Protein AF-A0A1H9RLG9-F1 (afdb_monomer)

pLDDT: mean 78.13, std 10.96, range [47.12, 90.88]

Mean predicted aligned error: 10.24 Å

Sequence (59 aa):
MALRFFRCIECGHRMRASGAYCGLCHAAKTRPQQFGEGLVFAVTAGLIAVVFAGIVLLL

Secondary structure (DSSP, 8-state):
-----EE-TTT--EE-SSSSB-TTT-PBPPGGG-HHHHHHHHHHHHHHHHHHHHHHHH-

Structure (mmCIF, N/CA/C/O backbone):
data_AF-A0A1H9RLG9-F1
#
_entry.id   AF-A0A1H9RLG9-F1
#
loop_
_atom_site.group_PDB
_atom_site.id
_atom_site.type_symbol
_atom_site.label_atom_id
_atom_site.label_alt_id
_atom_site.label_comp_id
_atom_site.label_asym_id
_atom_site.label_entity_id
_atom_site.label_seq_id
_atom_site.pdbx_PDB_ins_code
_atom_site.Cartn_x
_atom_site.Cartn_y
_atom_site.Cartn_z
_atom_site.occupancy
_atom_site.B_iso_or_equiv
_atom_site.auth_seq_id
_atom_site.auth_comp_id
_atom_site.auth_asym_id
_atom_site.auth_atom_id
_atom_site.pdbx_PDB_model_num
ATOM 1 N N . MET A 1 1 ? 13.109 -6.775 10.234 1.00 47.12 1 MET A N 1
ATOM 2 C CA . MET A 1 1 ? 12.655 -7.776 9.238 1.00 47.12 1 MET A CA 1
ATOM 3 C C . MET A 1 1 ? 11.523 -7.165 8.428 1.00 47.12 1 MET A C 1
ATOM 5 O O . MET A 1 1 ? 10.597 -6.638 9.023 1.00 47.12 1 MET A O 1
ATOM 9 N N . ALA A 1 2 ? 11.607 -7.142 7.098 1.00 56.69 2 ALA A N 1
ATOM 10 C CA . ALA A 1 2 ? 10.570 -6.513 6.281 1.00 56.69 2 ALA A CA 1
ATOM 11 C C . ALA A 1 2 ? 9.475 -7.527 5.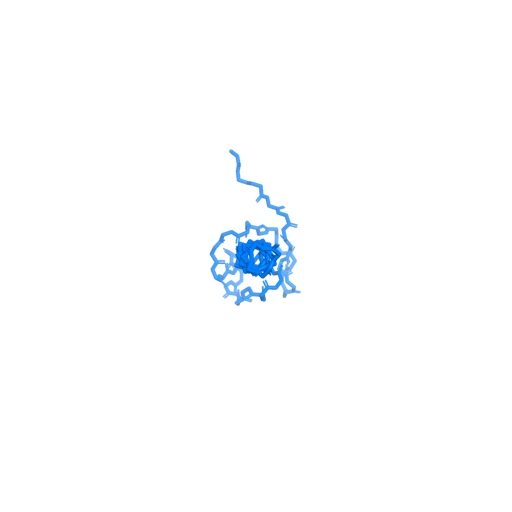937 1.00 56.69 2 ALA A C 1
ATOM 13 O O . ALA A 1 2 ? 9.720 -8.468 5.178 1.00 56.69 2 ALA A O 1
ATOM 14 N N . LEU A 1 3 ? 8.285 -7.330 6.498 1.00 62.62 3 LEU A N 1
ATOM 15 C CA . LEU A 1 3 ? 7.134 -8.195 6.273 1.00 62.62 3 LEU A CA 1
ATOM 16 C C . LEU A 1 3 ? 6.649 -8.071 4.816 1.00 62.62 3 LEU A C 1
ATOM 18 O O . LEU A 1 3 ? 6.462 -6.970 4.289 1.00 62.62 3 LEU A O 1
ATOM 22 N N . ARG A 1 4 ? 6.495 -9.216 4.143 1.00 73.19 4 ARG A N 1
ATOM 23 C CA . ARG A 1 4 ? 6.054 -9.319 2.743 1.00 73.19 4 ARG A CA 1
ATOM 24 C C . ARG A 1 4 ? 4.671 -9.963 2.699 1.00 73.19 4 ARG A C 1
ATOM 26 O O . ARG A 1 4 ? 4.566 -11.183 2.617 1.00 73.19 4 ARG A O 1
ATOM 33 N N . PHE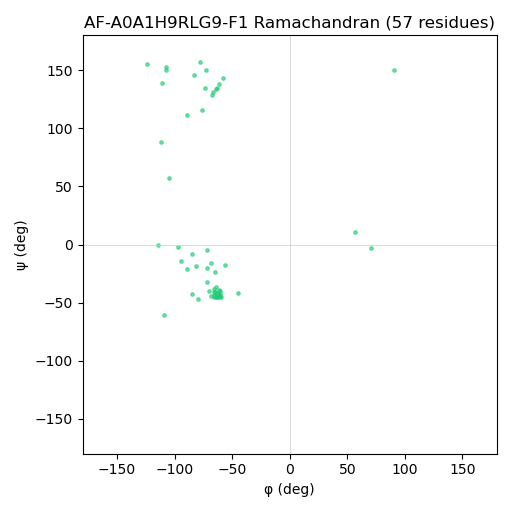 A 1 5 ? 3.632 -9.141 2.796 1.00 74.31 5 PHE A N 1
ATOM 34 C CA . PHE A 1 5 ? 2.243 -9.605 2.870 1.00 74.31 5 PHE A CA 1
ATOM 35 C C . PHE A 1 5 ? 1.571 -9.760 1.500 1.00 74.31 5 PHE A C 1
ATOM 37 O O . PHE A 1 5 ? 0.611 -10.511 1.374 1.00 74.31 5 PHE A O 1
ATOM 44 N N . PHE A 1 6 ? 2.084 -9.090 0.463 1.00 76.12 6 PHE A N 1
ATOM 45 C CA . PHE A 1 6 ? 1.422 -9.020 -0.842 1.00 76.12 6 PHE A CA 1
ATOM 46 C C . PHE A 1 6 ? 2.128 -9.865 -1.890 1.00 76.12 6 PHE A C 1
ATOM 48 O O . PHE A 1 6 ? 3.347 -10.024 -1.852 1.00 76.12 6 PHE A O 1
ATOM 55 N N . ARG A 1 7 ? 1.369 -10.380 -2.858 1.00 83.75 7 ARG A N 1
ATOM 56 C CA . ARG A 1 7 ? 1.907 -10.981 -4.083 1.00 8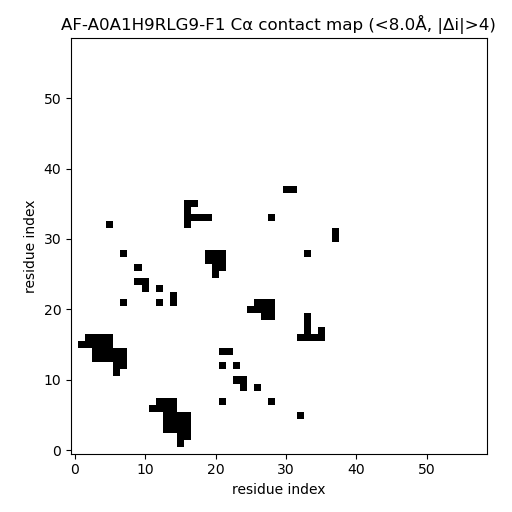3.75 7 ARG A CA 1
ATOM 57 C C . ARG A 1 7 ? 1.583 -10.085 -5.268 1.00 83.75 7 ARG A C 1
ATOM 59 O O . ARG A 1 7 ? 0.494 -9.517 -5.327 1.00 83.75 7 ARG A O 1
ATOM 66 N N . CYS A 1 8 ? 2.542 -9.923 -6.172 1.00 83.88 8 CYS A N 1
ATOM 67 C CA . CYS A 1 8 ? 2.309 -9.238 -7.436 1.00 83.88 8 CYS A CA 1
ATOM 68 C C . CYS A 1 8 ? 1.273 -10.029 -8.236 1.00 83.88 8 CYS A C 1
ATOM 70 O O . CYS A 1 8 ? 1.378 -11.250 -8.308 1.00 83.88 8 CYS A O 1
ATOM 72 N N . ILE A 1 9 ? 0.286 -9.344 -8.810 1.00 81.88 9 ILE A N 1
ATOM 73 C CA . ILE A 1 9 ? -0.773 -9.997 -9.593 1.00 81.88 9 ILE A CA 1
ATOM 74 C C . ILE A 1 9 ? -0.210 -10.499 -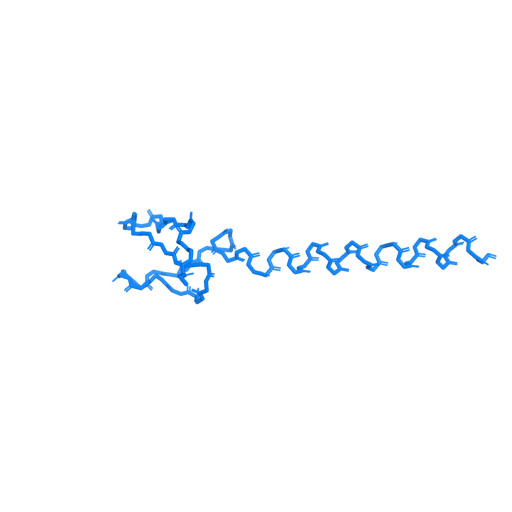10.926 1.00 81.88 9 ILE A C 1
ATOM 76 O O . ILE A 1 9 ? -0.622 -11.552 -11.394 1.00 81.88 9 ILE A O 1
ATOM 80 N N . GLU A 1 10 ? 0.780 -9.803 -11.488 1.00 85.62 10 GLU A N 1
ATOM 81 C CA . GLU A 1 10 ? 1.367 -10.184 -12.774 1.00 85.62 10 GLU A CA 1
ATOM 82 C C . GLU A 1 10 ? 2.373 -11.332 -12.664 1.00 85.62 10 GLU A C 1
ATOM 84 O O . GLU A 1 10 ? 2.315 -12.279 -13.437 1.00 85.62 10 GLU A O 1
ATOM 89 N N . CYS A 1 11 ? 3.299 -11.273 -11.700 1.00 87.31 11 CYS A N 1
ATOM 90 C CA . CYS A 1 11 ? 4.401 -12.241 -11.613 1.00 87.31 11 CYS A CA 1
ATOM 91 C C . CYS A 1 11 ? 4.373 -13.138 -10.366 1.00 87.31 11 CYS A C 1
ATOM 93 O O . CYS A 1 11 ? 5.281 -13.938 -10.160 1.00 87.31 11 CYS A O 1
ATOM 95 N N . GLY A 1 12 ? 3.395 -12.977 -9.469 1.00 83.62 12 GLY A N 1
ATOM 96 C CA . GLY A 1 12 ? 3.282 -13.771 -8.236 1.00 83.62 12 GLY A CA 1
ATOM 97 C C . GLY A 1 12 ? 4.338 -13.478 -7.157 1.00 83.62 12 GLY A C 1
ATOM 98 O O . GLY A 1 12 ? 4.270 -14.038 -6.059 1.00 83.62 12 GLY A O 1
ATOM 99 N N . HIS A 1 13 ? 5.301 -12.587 -7.423 1.00 86.19 13 HIS A N 1
ATOM 100 C CA . HIS A 1 13 ? 6.404 -12.275 -6.512 1.00 86.19 13 HIS A CA 1
ATOM 101 C C . HIS A 1 13 ? 5.918 -11.693 -5.176 1.00 86.19 13 HIS A C 1
ATOM 103 O O . HIS A 1 13 ? 5.047 -10.823 -5.151 1.00 86.19 13 HIS A O 1
ATOM 109 N N . ARG A 1 14 ? 6.509 -12.123 -4.049 1.00 84.25 14 ARG A N 1
ATOM 110 C CA . ARG A 1 14 ? 6.169 -11.604 -2.711 1.00 84.25 14 ARG A CA 1
ATOM 111 C C . ARG A 1 14 ? 6.788 -10.226 -2.475 1.00 84.25 14 ARG A C 1
ATOM 113 O O . ARG A 1 14 ? 8.007 -10.080 -2.379 1.00 84.25 14 ARG A O 1
ATOM 120 N N . MET A 1 15 ? 5.932 -9.226 -2.314 1.00 81.12 15 MET A N 1
ATOM 121 C CA . MET A 1 15 ? 6.261 -7.808 -2.215 1.00 81.12 15 MET A CA 1
ATOM 122 C C . MET A 1 15 ? 6.087 -7.277 -0.790 1.00 81.12 15 MET A C 1
ATOM 124 O O . MET A 1 15 ? 5.258 -7.757 -0.015 1.00 81.12 15 MET A O 1
ATOM 128 N N . ARG A 1 16 ? 6.849 -6.229 -0.465 1.00 78.88 16 ARG A N 1
ATOM 129 C CA . ARG A 1 16 ? 6.617 -5.387 0.718 1.00 78.88 16 ARG A CA 1
ATOM 130 C C . ARG A 1 16 ? 5.465 -4.413 0.442 1.00 78.88 16 ARG A C 1
ATOM 132 O O . ARG A 1 16 ? 5.217 -4.070 -0.715 1.00 78.88 16 ARG A O 1
ATOM 139 N N . ALA A 1 17 ? 4.818 -3.931 1.502 1.00 71.62 17 ALA A N 1
ATOM 140 C CA . ALA A 1 17 ? 3.782 -2.898 1.407 1.00 71.62 17 ALA A CA 1
ATOM 141 C C . ALA A 1 17 ? 4.327 -1.542 0.908 1.00 71.62 17 ALA A C 1
ATOM 143 O O . ALA A 1 17 ? 3.584 -0.748 0.347 1.00 71.62 17 ALA A O 1
ATOM 144 N N . SER A 1 18 ? 5.629 -1.285 1.076 1.00 71.44 18 SER A N 1
ATOM 145 C CA . SER A 1 18 ? 6.272 -0.034 0.666 1.00 71.44 18 SER A CA 1
ATOM 146 C C . SER A 1 18 ? 6.668 -0.009 -0.815 1.00 71.44 18 SER A C 1
ATOM 148 O O . SER A 1 18 ? 7.074 -1.029 -1.381 1.00 71.44 18 SER A O 1
ATOM 150 N N . GLY A 1 19 ? 6.585 1.174 -1.432 1.00 75.56 19 GLY A N 1
ATOM 151 C CA . GLY A 1 19 ? 6.980 1.442 -2.820 1.00 75.56 19 GLY A CA 1
ATOM 152 C C . GLY A 1 19 ? 5.851 1.254 -3.838 1.00 75.56 19 GLY A C 1
ATOM 153 O O . GLY A 1 19 ? 4.973 0.414 -3.640 1.00 75.56 19 GLY A O 1
ATOM 154 N N . ALA A 1 20 ? 5.905 2.023 -4.931 1.00 80.56 20 ALA A N 1
ATOM 155 C CA . ALA A 1 20 ? 4.880 2.056 -5.981 1.00 80.56 20 ALA A CA 1
ATOM 156 C C . ALA A 1 20 ? 4.981 0.911 -7.008 1.00 80.56 20 ALA A C 1
ATOM 158 O O . ALA A 1 20 ? 3.995 0.609 -7.672 1.00 80.56 20 ALA A O 1
ATOM 159 N N . TYR A 1 21 ? 6.134 0.239 -7.108 1.00 85.19 21 TYR A N 1
ATOM 160 C CA . TYR A 1 21 ? 6.398 -0.786 -8.127 1.00 85.19 21 TYR A CA 1
ATOM 161 C C . TYR A 1 21 ? 6.811 -2.130 -7.523 1.00 85.19 21 TYR A C 1
ATOM 163 O O . TYR A 1 21 ? 7.337 -2.209 -6.406 1.00 85.19 21 TYR A O 1
ATOM 171 N N . CYS A 1 22 ? 6.583 -3.212 -8.268 1.00 86.81 22 CYS A N 1
ATOM 172 C CA . CYS A 1 22 ? 7.105 -4.532 -7.940 1.00 86.81 22 CYS A CA 1
ATOM 173 C C . CYS A 1 22 ? 8.638 -4.548 -8.059 1.00 86.81 22 CYS A C 1
ATOM 175 O O . CYS A 1 22 ? 9.201 -4.150 -9.074 1.00 86.81 22 CYS A O 1
ATOM 177 N N . GLY A 1 23 ? 9.333 -5.069 -7.047 1.00 84.44 23 GLY A N 1
ATOM 178 C CA . GLY A 1 23 ? 10.798 -5.174 -7.074 1.00 84.44 23 GLY A CA 1
ATOM 179 C C . GLY A 1 23 ? 11.354 -6.232 -8.036 1.00 84.44 23 GLY A C 1
ATOM 180 O O . GLY A 1 23 ? 12.567 -6.329 -8.148 1.00 84.44 23 GLY A O 1
ATOM 181 N N . LEU A 1 24 ? 10.491 -7.031 -8.681 1.00 87.31 24 LEU A N 1
ATOM 182 C CA . LEU A 1 24 ? 10.894 -8.075 -9.628 1.00 87.31 24 LEU A CA 1
ATOM 183 C C . LEU A 1 24 ? 10.530 -7.711 -11.073 1.00 87.31 24 LEU A C 1
ATOM 185 O O . LEU A 1 24 ? 11.411 -7.589 -11.908 1.00 87.31 24 LEU A O 1
ATOM 189 N N . CYS A 1 25 ? 9.239 -7.528 -11.366 1.00 89.38 25 CYS A N 1
ATOM 190 C CA . CYS A 1 25 ? 8.763 -7.236 -12.725 1.00 89.38 25 CYS A CA 1
ATOM 191 C C . CYS A 1 25 ? 8.535 -5.743 -13.001 1.00 89.38 25 CYS A C 1
ATOM 193 O O . CYS A 1 25 ? 8.101 -5.391 -14.088 1.00 89.38 25 CYS A O 1
ATOM 195 N N . HIS A 1 26 ? 8.741 -4.875 -12.005 1.00 89.19 26 HIS A N 1
ATOM 196 C CA . HIS A 1 26 ? 8.496 -3.428 -12.092 1.00 89.19 26 HIS A CA 1
ATOM 197 C C . HIS A 1 26 ? 7.071 -2.999 -12.477 1.00 89.19 26 HIS A C 1
ATOM 199 O O . HIS A 1 26 ? 6.823 -1.809 -12.643 1.00 89.19 26 HIS A O 1
ATOM 205 N N . ALA A 1 27 ? 6.105 -3.923 -12.490 1.00 87.81 27 ALA A N 1
ATOM 206 C CA . ALA A 1 27 ? 4.691 -3.593 -12.625 1.00 87.81 27 ALA A CA 1
ATOM 207 C C . ALA A 1 27 ? 4.227 -2.651 -11.501 1.00 87.81 27 ALA A C 1
ATOM 209 O O . ALA A 1 27 ? 4.662 -2.774 -10.344 1.00 87.81 27 ALA A O 1
ATOM 210 N N . ALA A 1 28 ? 3.335 -1.720 -11.841 1.00 84.62 28 ALA A N 1
ATOM 211 C CA . ALA A 1 28 ? 2.735 -0.800 -10.884 1.00 84.62 28 ALA A CA 1
ATOM 212 C C . ALA A 1 28 ? 1.895 -1.573 -9.857 1.00 84.62 28 ALA A C 1
ATOM 214 O O . ALA A 1 28 ? 1.115 -2.464 -10.201 1.00 84.62 28 ALA A O 1
ATOM 215 N N . LYS A 1 29 ? 2.053 -1.245 -8.572 1.00 79.69 29 LYS A N 1
ATOM 216 C CA . LYS A 1 29 ? 1.227 -1.835 -7.519 1.00 79.69 29 LYS A CA 1
ATOM 217 C C . LYS A 1 29 ? -0.168 -1.236 -7.575 1.00 79.69 29 LYS A C 1
ATOM 219 O O . LYS A 1 29 ? -0.339 -0.024 -7.658 1.00 79.69 29 LYS A O 1
ATOM 224 N N . THR A 1 30 ? -1.169 -2.098 -7.481 1.00 73.19 30 THR A N 1
ATOM 225 C CA . THR A 1 30 ? -2.565 -1.665 -7.394 1.00 73.19 30 THR A CA 1
ATOM 226 C C . THR A 1 30 ? -2.829 -1.058 -6.011 1.00 73.19 30 THR A C 1
ATOM 228 O O . THR A 1 30 ? -2.209 -1.471 -5.030 1.00 73.19 30 THR A O 1
ATOM 231 N N . ARG A 1 31 ? -3.760 -0.099 -5.899 1.00 64.88 31 ARG A N 1
ATOM 232 C CA . ARG A 1 31 ? -4.141 0.548 -4.623 1.00 64.88 31 ARG A CA 1
ATOM 233 C C . ARG A 1 31 ? -4.344 -0.418 -3.438 1.00 64.88 31 ARG A C 1
ATOM 235 O O . ARG A 1 31 ? -3.832 -0.123 -2.362 1.00 64.88 31 ARG A O 1
ATOM 242 N N . PRO A 1 32 ? -4.989 -1.597 -3.581 1.00 61.50 32 PRO A N 1
ATOM 243 C CA . PRO A 1 32 ? -5.087 -2.553 -2.477 1.00 61.50 32 PRO A CA 1
ATOM 244 C C . PRO A 1 32 ? -3.750 -3.200 -2.088 1.00 61.50 32 PRO A C 1
ATOM 246 O O . PRO A 1 32 ? -3.650 -3.746 -1.010 1.00 61.50 32 PRO A O 1
ATOM 249 N N . GLN A 1 33 ? -2.694 -3.153 -2.898 1.00 63.25 33 GLN A N 1
ATOM 250 C CA . GLN A 1 33 ? -1.341 -3.580 -2.495 1.00 63.25 33 GLN A CA 1
ATOM 251 C C . GLN A 1 33 ? -0.567 -2.458 -1.777 1.00 63.25 33 GLN A C 1
ATOM 253 O O . GLN A 1 33 ? 0.513 -2.702 -1.230 1.00 63.25 33 GLN A O 1
ATOM 258 N N . GLN A 1 34 ? -1.127 -1.245 -1.757 1.00 63.34 34 GLN A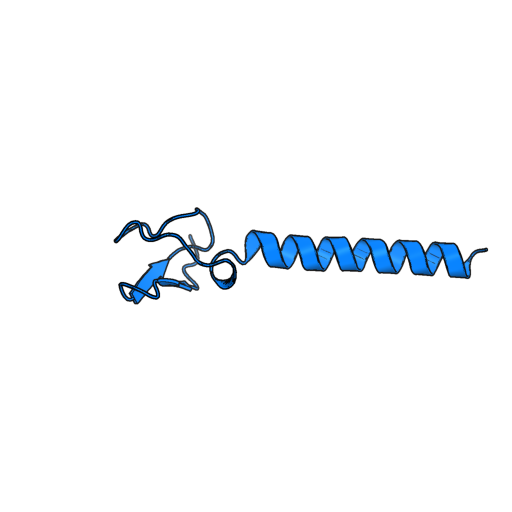 N 1
ATOM 259 C CA . GLN A 1 34 ? -0.637 -0.049 -1.077 1.00 63.34 34 GLN A CA 1
ATOM 260 C C . GLN A 1 34 ? -1.485 0.209 0.181 1.00 63.34 34 GLN A C 1
ATOM 262 O O . GLN A 1 34 ? -2.083 1.267 0.353 1.00 63.34 34 GLN A O 1
ATOM 267 N N . PHE A 1 35 ? -1.546 -0.766 1.095 1.00 58.66 35 PHE A N 1
ATOM 268 C CA . PHE A 1 35 ? -2.331 -0.649 2.338 1.00 58.66 35 PHE A CA 1
ATOM 269 C C . PHE A 1 35 ? -1.970 0.571 3.207 1.00 58.66 35 PHE A C 1
ATOM 271 O O . PHE A 1 35 ? -2.767 0.961 4.055 1.00 58.66 35 PHE A O 1
ATOM 278 N N . GLY A 1 36 ? -0.802 1.188 2.995 1.00 57.69 36 GLY A N 1
ATOM 279 C CA . GLY A 1 36 ? -0.400 2.399 3.708 1.00 57.69 36 GLY A CA 1
ATOM 280 C C . GLY A 1 36 ? -1.336 3.586 3.474 1.00 57.69 36 GLY A C 1
ATOM 281 O O . GLY A 1 36 ? -1.643 4.291 4.423 1.00 57.69 36 GLY A O 1
ATOM 282 N N . GLU A 1 37 ? -1.842 3.793 2.256 1.00 55.66 37 GLU A N 1
ATOM 283 C CA . GLU A 1 37 ? -2.666 4.977 1.961 1.00 55.66 37 GLU A CA 1
ATOM 284 C C . GLU A 1 37 ? -4.135 4.771 2.332 1.00 55.66 37 GLU A C 1
ATOM 286 O O . GLU A 1 37 ? -4.745 5.645 2.943 1.00 55.66 37 GLU A O 1
ATOM 291 N N . GLY A 1 38 ? -4.697 3.595 2.033 1.00 61.25 38 GLY A N 1
ATOM 292 C CA . GLY A 1 38 ? -6.100 3.298 2.337 1.00 61.25 38 GLY A CA 1
ATOM 293 C C . GLY A 1 38 ? -6.393 3.254 3.838 1.00 61.25 38 GLY A C 1
ATOM 294 O O . GLY A 1 38 ? -7.423 3.759 4.280 1.00 61.25 38 GLY A O 1
ATOM 295 N N . LEU A 1 39 ? -5.468 2.704 4.635 1.00 66.38 39 LEU A N 1
ATOM 296 C CA . LEU A 1 39 ? -5.613 2.668 6.090 1.00 66.38 39 LEU A CA 1
ATOM 297 C C . LEU A 1 39 ? -5.465 4.066 6.702 1.00 66.38 39 LEU A C 1
ATOM 299 O O . LEU A 1 39 ? -6.244 4.424 7.578 1.00 66.38 39 LEU A O 1
ATOM 303 N N . VAL A 1 40 ? -4.526 4.878 6.206 1.00 68.88 40 VAL A N 1
ATOM 304 C CA . VAL A 1 40 ? -4.385 6.276 6.641 1.00 68.88 40 VAL A CA 1
ATOM 305 C C . VAL A 1 40 ? -5.653 7.063 6.328 1.00 68.88 40 VAL A C 1
ATOM 307 O O . VAL A 1 40 ? -6.148 7.753 7.210 1.00 68.88 40 VAL A O 1
ATOM 310 N N . PHE A 1 41 ? -6.223 6.904 5.131 1.00 71.19 41 PHE A N 1
ATOM 311 C CA . PHE A 1 41 ? -7.450 7.599 4.736 1.00 71.19 41 PHE A CA 1
ATOM 312 C C . PHE A 1 41 ? -8.667 7.177 5.571 1.00 71.19 41 PHE A C 1
ATOM 314 O O . PHE A 1 41 ? -9.468 8.015 5.975 1.00 71.19 41 PHE A O 1
ATOM 321 N N . ALA A 1 42 ? -8.802 5.881 5.866 1.00 77.12 42 ALA A N 1
ATOM 322 C CA . ALA A 1 42 ? -9.882 5.376 6.712 1.00 77.12 42 ALA A CA 1
ATOM 323 C C . ALA A 1 42 ? -9.759 5.879 8.162 1.00 77.12 42 ALA A C 1
ATOM 325 O O . ALA A 1 42 ? -10.754 6.275 8.767 1.00 77.12 42 ALA A O 1
ATOM 326 N N . VAL A 1 43 ? -8.537 5.905 8.707 1.00 82.06 43 VAL A N 1
ATOM 327 C CA . VAL A 1 43 ? -8.270 6.391 10.068 1.00 82.06 43 VAL A CA 1
ATOM 328 C C . VAL A 1 43 ? -8.499 7.898 10.174 1.00 82.06 43 VAL A C 1
ATOM 330 O O . VAL A 1 43 ? -9.147 8.343 11.121 1.00 82.06 43 VAL A O 1
ATOM 333 N N . THR A 1 44 ? -8.021 8.694 9.212 1.00 82.81 44 THR A N 1
ATOM 334 C CA . THR A 1 44 ? -8.239 10.149 9.222 1.00 82.81 44 THR A CA 1
ATOM 335 C C . THR A 1 44 ? -9.712 10.499 9.045 1.00 82.81 44 THR A C 1
ATOM 337 O O . THR A 1 44 ? -10.223 11.320 9.804 1.00 82.81 44 THR A O 1
ATOM 340 N N . ALA A 1 45 ? -10.425 9.844 8.124 1.00 85.56 45 ALA A N 1
ATOM 341 C CA . ALA A 1 45 ? -11.862 10.048 7.947 1.00 85.56 45 ALA A CA 1
ATOM 342 C C . ALA A 1 45 ? -12.659 9.687 9.214 1.00 85.56 45 ALA A C 1
ATOM 344 O O . ALA A 1 45 ? -13.544 10.440 9.620 1.00 85.56 45 ALA A O 1
ATOM 345 N N . GLY A 1 46 ? -12.312 8.576 9.876 1.00 87.88 46 GLY A N 1
ATOM 346 C CA . GLY A 1 46 ? -12.930 8.170 11.139 1.00 87.88 46 GLY A CA 1
ATOM 347 C C . GLY A 1 46 ? -12.688 9.171 12.273 1.00 87.88 46 GLY A C 1
ATOM 348 O O . GLY A 1 46 ? -13.631 9.553 12.962 1.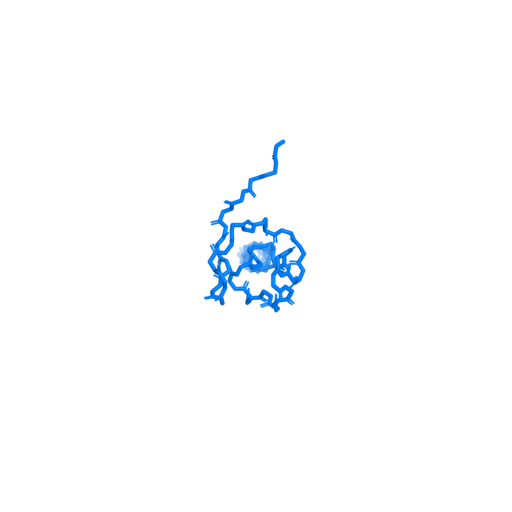00 87.88 46 GLY A O 1
ATOM 349 N N . LEU A 1 47 ? -11.450 9.652 12.435 1.00 88.75 47 LEU A N 1
ATOM 350 C CA . LEU A 1 47 ? -11.113 10.673 13.435 1.00 88.75 47 LEU A CA 1
ATOM 351 C C . LEU A 1 47 ? -11.890 11.973 13.215 1.00 88.75 47 LEU A C 1
ATOM 353 O O . LEU A 1 47 ? -12.443 12.518 14.168 1.00 88.75 47 LEU A O 1
ATOM 357 N N . ILE A 1 48 ? -11.975 12.445 11.968 1.00 90.62 48 ILE A N 1
ATOM 358 C CA . ILE A 1 48 ? -12.739 13.651 11.623 1.00 90.62 48 ILE A CA 1
ATOM 359 C C . ILE A 1 48 ? -14.218 13.467 11.981 1.00 90.62 48 ILE A C 1
ATOM 361 O O . ILE A 1 48 ? -14.807 14.355 12.592 1.00 90.62 48 ILE A O 1
ATOM 365 N N . ALA A 1 49 ? -14.808 12.312 11.660 1.00 89.00 49 ALA A N 1
ATOM 366 C CA . ALA A 1 49 ? -16.207 12.029 11.966 1.00 89.00 49 ALA A CA 1
ATOM 367 C C . ALA A 1 49 ? -16.492 12.019 13.479 1.00 89.00 49 ALA A C 1
ATOM 369 O O . ALA A 1 49 ? -17.493 12.586 13.912 1.00 89.00 49 ALA A O 1
ATOM 370 N N . VAL A 1 50 ? -15.603 11.430 14.289 1.00 89.56 50 VAL A N 1
ATOM 371 C CA . VAL A 1 50 ? -15.742 11.405 15.757 1.00 89.56 50 VAL A CA 1
ATOM 372 C C . VAL A 1 50 ? -15.630 12.809 16.350 1.00 89.56 50 VAL A C 1
ATOM 374 O O . VAL A 1 50 ? -16.452 13.184 17.184 1.00 89.56 50 VAL A O 1
ATOM 377 N N . VAL A 1 51 ? -14.653 13.604 15.902 1.00 90.56 51 VAL A N 1
ATOM 378 C CA . VAL A 1 51 ? -14.492 14.996 16.353 1.00 90.56 51 VAL A CA 1
ATOM 379 C C . VAL A 1 51 ? -15.722 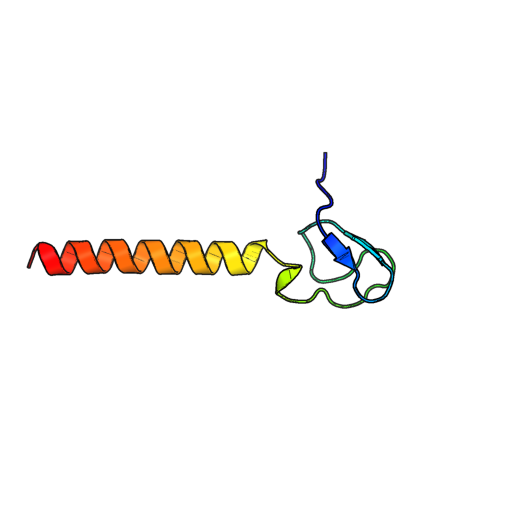15.823 15.984 1.00 90.56 51 VAL A C 1
ATOM 381 O O . VAL A 1 51 ? -16.250 16.543 16.828 1.00 90.56 51 VAL A O 1
ATOM 384 N N . PHE A 1 52 ? -16.216 15.689 14.752 1.00 90.88 52 PHE A N 1
ATOM 385 C CA . PHE A 1 52 ? -17.391 16.421 14.291 1.00 90.88 52 PHE A CA 1
ATOM 386 C C . PHE A 1 52 ? -18.649 16.033 15.076 1.00 90.88 52 PHE A C 1
ATOM 388 O O . PHE A 1 52 ? -19.373 16.909 15.540 1.00 90.88 52 PHE A O 1
ATOM 395 N N . ALA A 1 53 ? -18.876 14.735 15.304 1.00 88.94 53 ALA A N 1
ATOM 396 C CA . ALA A 1 53 ? -19.981 14.255 16.131 1.00 88.94 53 ALA A CA 1
ATOM 397 C C . ALA A 1 53 ? -19.893 14.773 17.576 1.00 88.94 53 ALA A C 1
ATOM 399 O O . ALA A 1 53 ? -20.908 15.167 18.145 1.00 88.94 53 ALA A O 1
ATOM 400 N N . GLY A 1 54 ? -18.688 14.824 18.154 1.00 89.38 54 GLY A N 1
ATOM 401 C CA . GLY A 1 54 ? -18.459 15.382 19.487 1.00 89.38 54 GLY A CA 1
ATOM 402 C C . GLY A 1 54 ? -18.779 16.876 19.579 1.00 89.38 54 GLY A C 1
ATOM 403 O O . GLY A 1 54 ? -19.419 17.296 20.536 1.00 89.38 54 GLY A O 1
ATOM 404 N N . ILE A 1 55 ? -18.393 17.667 18.571 1.00 87.62 55 ILE A N 1
ATOM 405 C CA . ILE A 1 55 ? -18.718 19.102 18.502 1.00 87.62 55 ILE A CA 1
ATOM 406 C C . ILE A 1 55 ? -20.230 19.314 18.377 1.00 87.62 55 ILE A C 1
ATOM 408 O O . ILE A 1 55 ? -20.780 20.157 19.075 1.00 87.62 55 ILE A O 1
ATOM 412 N N . VAL A 1 56 ? -20.904 18.536 17.524 1.00 88.12 56 VAL A N 1
ATOM 413 C CA . VAL A 1 56 ? -22.363 18.623 17.338 1.00 88.12 56 VAL A CA 1
ATOM 414 C C . VAL A 1 56 ? -23.120 18.252 18.615 1.00 88.12 56 VAL A C 1
ATOM 416 O O . VAL A 1 56 ? -24.133 18.868 18.903 1.00 88.12 56 VAL A O 1
ATOM 419 N N . LEU A 1 57 ? -22.637 17.276 19.389 1.00 82.94 57 LEU A N 1
ATOM 420 C CA . LEU A 1 57 ? -23.244 16.884 20.669 1.00 82.94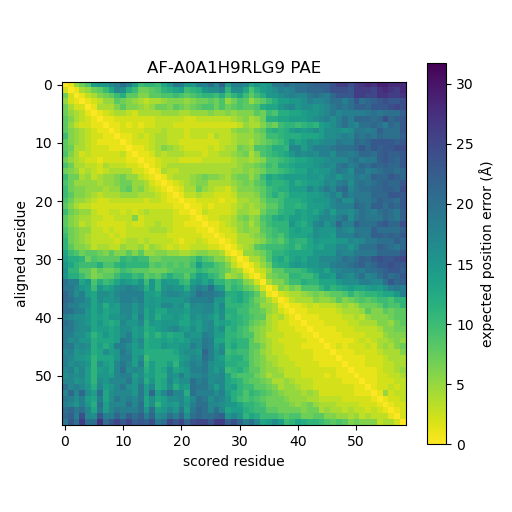 57 LEU A CA 1
ATOM 421 C C . LEU A 1 57 ? -23.036 17.905 21.801 1.00 82.94 57 LEU A C 1
ATOM 423 O O . LEU A 1 57 ? -23.741 17.836 22.804 1.00 82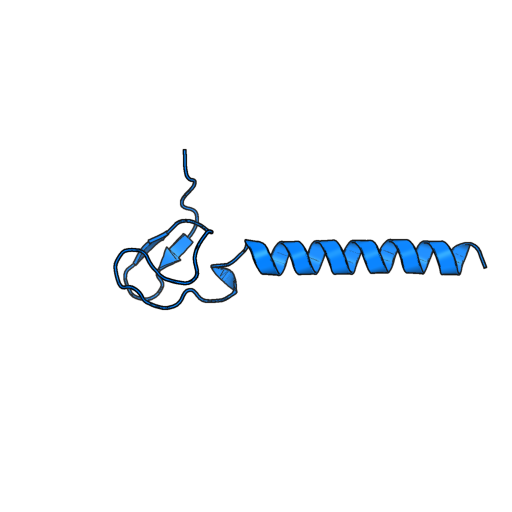.94 57 LEU A O 1
ATOM 427 N N . LEU A 1 58 ? -22.045 18.791 21.677 1.00 79.06 58 LEU A N 1
ATOM 428 C CA . LEU A 1 58 ? -21.710 19.814 22.674 1.00 79.06 58 LEU A CA 1
ATOM 429 C C . LEU A 1 58 ? -22.376 21.176 22.406 1.00 79.06 58 LEU A C 1
ATOM 431 O O . LEU A 1 58 ? -22.344 22.032 23.290 1.00 79.06 58 LEU A O 1
ATOM 435 N N . LEU A 1 59 ? -22.924 21.377 21.204 1.00 72.81 59 LEU A N 1
ATOM 436 C CA . LEU A 1 59 ? -23.675 22.562 20.766 1.00 72.81 59 LEU A CA 1
ATOM 437 C C . LEU A 1 59 ? -25.168 22.414 21.079 1.00 72.81 59 LEU A C 1
ATOM 439 O O . LEU A 1 59 ? -25.770 23.445 21.452 1.00 72.81 59 LEU A O 1
#

Radius of gyration: 17.17 Å; Cα contacts (8 Å, |Δi|>4): 53; chains: 1; bounding box: 36×36×35 Å

Nearest PDB structures (foldseek):
  9dby-assembly1_M  TM=8.080E-01  e=7.178E-01  Homo sapiens
  5af6-assembly5_J  TM=8.120E-01  e=8.978E-01  Homo sapiens
  9dde-assembly1_M  TM=8.426E-01  e=1.304E+00  Homo sapiens
  7r7j-assembly1_A  TM=6.588E-01  e=8.978E-01  Escherichia coli K-12
  8f5p-assembly1_B  TM=8.276E-01  e=2.040E+00  Leishmania tarentolae

Solvent-accessible surface area (backbone atoms only — not comparable to full-atom values): 3678 Å² total; per-residue (Å²): 134,87,69,58,85,41,60,42,89,89,77,60,48,76,32,51,55,69,72,68,48,39,95,82,81,58,48,75,57,54,70,86,54,33,54,69,58,59,52,50,51,53,52,52,53,50,52,52,50,53,53,50,52,53,53,62,75,74,107

Organism: NCBI:txid641238

Foldseek 3Di:
DFDFPDADPVPRDGHGLDDQADPPPRDGDDVVSNCVVVVVVVVVVVVVVVVVVVVVVVD